Protein AF-A0A2V4W9M8-F1 (afdb_monomer_lite)

InterPro domains:
  IPR001818 Peptidase M10, metallopeptidase [PF00413] (98-131)
  IPR024079 Metallopeptidase, catalytic domain superfamily [G3DSA:3.40.390.10] (5-153)

pLDDT: mean 81.2, std 12.84, range [47.78, 95.31]

Structure (mmCIF, N/CA/C/O backbone):
data_AF-A0A2V4W9M8-F1
#
_entry.id   AF-A0A2V4W9M8-F1
#
loop_
_atom_site.group_PDB
_atom_site.id
_atom_site.type_symbol
_atom_site.label_atom_id
_atom_site.label_alt_id
_atom_site.label_comp_id
_atom_site.label_asym_id
_atom_site.label_entity_id
_atom_site.label_seq_id
_atom_site.pdbx_PDB_ins_code
_atom_site.Cartn_x
_atom_site.Cartn_y
_atom_site.Cartn_z
_atom_site.occupancy
_atom_site.B_iso_or_equiv
_atom_site.auth_seq_id
_atom_site.auth_comp_id
_atom_site.auth_asym_id
_atom_site.auth_atom_id
_atom_site.pdbx_PDB_model_num
ATOM 1 N N . MET A 1 1 ? 11.722 -11.397 -6.015 1.00 49.88 1 MET A N 1
ATOM 2 C CA . MET A 1 1 ? 10.927 -10.936 -4.853 1.00 49.88 1 MET A CA 1
ATOM 3 C C . MET A 1 1 ? 11.699 -10.944 -3.531 1.00 49.88 1 MET A C 1
ATOM 5 O O . MET A 1 1 ? 11.353 -10.140 -2.678 1.00 49.88 1 MET A O 1
ATOM 9 N N . SER A 1 2 ? 12.766 -11.740 -3.363 1.00 50.66 2 SER A N 1
ATOM 10 C CA . SER A 1 2 ? 13.539 -11.805 -2.105 1.00 50.66 2 SER A CA 1
ATOM 11 C C . SER A 1 2 ? 14.164 -10.477 -1.642 1.00 50.66 2 SER A C 1
ATOM 13 O O . SER A 1 2 ? 14.327 -10.275 -0.446 1.00 50.66 2 SER A O 1
ATOM 15 N N . SER A 1 3 ? 14.466 -9.535 -2.544 1.00 56.69 3 SER A N 1
ATOM 16 C CA . SER A 1 3 ? 15.155 -8.281 -2.192 1.00 56.69 3 SER A CA 1
ATOM 17 C C . SER A 1 3 ? 14.281 -7.187 -1.564 1.00 56.69 3 SER A C 1
ATOM 19 O O . SER A 1 3 ? 14.830 -6.252 -0.992 1.00 56.69 3 SER A O 1
ATOM 21 N N . ASN A 1 4 ? 12.947 -7.270 -1.647 1.00 66.00 4 ASN A N 1
ATOM 22 C CA . ASN A 1 4 ? 12.050 -6.252 -1.066 1.00 66.00 4 ASN A CA 1
ATOM 23 C C . ASN A 1 4 ? 11.361 -6.724 0.225 1.00 66.00 4 ASN A C 1
ATOM 25 O O . ASN A 1 4 ? 10.617 -5.964 0.838 1.00 66.00 4 ASN A O 1
ATOM 29 N N . LEU A 1 5 ? 11.600 -7.968 0.637 1.00 66.94 5 LEU A N 1
ATOM 30 C CA . LEU A 1 5 ? 10.854 -8.632 1.701 1.00 66.94 5 LEU A CA 1
ATOM 31 C C . LEU A 1 5 ? 11.085 -7.994 3.074 1.00 66.94 5 LEU A C 1
ATOM 33 O O . LEU A 1 5 ? 10.133 -7.613 3.748 1.00 66.94 5 LEU A O 1
ATOM 37 N N . SER A 1 6 ? 12.349 -7.766 3.431 1.00 70.31 6 SER A N 1
ATOM 38 C CA . SER A 1 6 ? 12.722 -7.058 4.663 1.00 70.31 6 SER A CA 1
ATOM 39 C C . SER A 1 6 ? 12.140 -5.642 4.715 1.00 70.31 6 SER A C 1
ATOM 41 O O . SER A 1 6 ? 11.730 -5.160 5.770 1.00 70.31 6 SER A O 1
ATOM 43 N N . SER A 1 7 ? 12.048 -4.981 3.558 1.00 78.88 7 SER A N 1
ATOM 44 C CA . SER A 1 7 ? 11.435 -3.659 3.451 1.00 78.88 7 SER A CA 1
ATOM 45 C C . SER A 1 7 ? 9.930 -3.727 3.706 1.00 78.88 7 SER A C 1
ATOM 47 O O . SER A 1 7 ? 9.430 -2.968 4.533 1.00 78.88 7 SER A O 1
ATOM 49 N N . PHE A 1 8 ? 9.219 -4.675 3.086 1.00 80.75 8 PHE A N 1
ATOM 50 C CA . PHE A 1 8 ? 7.792 -4.890 3.337 1.00 80.75 8 PHE A CA 1
ATOM 51 C C . PHE A 1 8 ? 7.505 -5.199 4.803 1.00 80.75 8 PHE A C 1
ATOM 53 O O . PHE A 1 8 ? 6.653 -4.540 5.389 1.00 80.75 8 PHE A O 1
ATOM 60 N N . GLN A 1 9 ? 8.264 -6.107 5.421 1.00 78.75 9 GLN A N 1
ATOM 61 C CA . GLN A 1 9 ? 8.151 -6.402 6.852 1.00 78.75 9 GLN A CA 1
ATOM 62 C C . GLN A 1 9 ? 8.295 -5.136 7.710 1.00 78.75 9 GLN A C 1
ATOM 64 O O . GLN A 1 9 ? 7.490 -4.907 8.609 1.00 78.75 9 GLN A O 1
ATOM 69 N N . SER A 1 10 ? 9.273 -4.276 7.400 1.00 83.94 10 SER A N 1
ATOM 70 C CA . SER A 1 10 ? 9.502 -3.033 8.150 1.00 83.94 10 SER A CA 1
ATOM 71 C C . SER A 1 10 ? 8.396 -1.983 7.980 1.00 83.94 10 SER A C 1
ATOM 73 O O . SER A 1 10 ? 8.248 -1.102 8.825 1.00 83.94 10 SER A O 1
ATOM 75 N N . TRP A 1 11 ? 7.624 -2.043 6.891 1.00 88.19 11 TRP A N 1
ATOM 76 C CA . TRP A 1 11 ? 6.566 -1.074 6.585 1.00 88.19 11 TRP A CA 1
ATOM 77 C C . TRP A 1 11 ? 5.162 -1.600 6.873 1.00 88.19 11 TRP A C 1
ATOM 79 O O . TRP A 1 11 ? 4.231 -0.800 6.936 1.00 88.19 11 TRP A O 1
ATOM 89 N N . TYR A 1 12 ? 4.998 -2.914 7.047 1.00 84.12 12 TYR A N 1
ATOM 90 C CA . TYR A 1 12 ? 3.704 -3.585 7.194 1.00 84.12 12 TYR A CA 1
ATOM 91 C C . TYR A 1 12 ? 2.882 -3.030 8.361 1.00 84.12 12 TYR A C 1
ATOM 93 O O . TYR A 1 12 ? 1.672 -2.869 8.271 1.00 84.12 12 TYR A O 1
ATOM 101 N N . THR A 1 13 ? 3.550 -2.635 9.439 1.00 84.88 13 THR A N 1
ATOM 102 C CA . THR A 1 13 ? 2.915 -2.042 10.619 1.00 84.88 13 THR A CA 1
ATOM 103 C C . THR A 1 13 ? 2.655 -0.539 10.481 1.00 84.88 13 THR A C 1
ATOM 105 O O . THR A 1 13 ? 2.237 0.096 11.442 1.00 84.88 13 THR A O 1
ATOM 108 N N . GLY A 1 14 ? 2.867 0.064 9.305 1.00 88.12 14 GLY A N 1
ATOM 109 C CA . GLY A 1 14 ? 2.743 1.512 9.088 1.00 88.12 14 GLY A CA 1
ATOM 110 C C . GLY A 1 14 ? 1.343 2.093 9.331 1.00 88.12 14 GLY A C 1
ATOM 111 O O . GLY A 1 14 ? 1.216 3.305 9.498 1.00 88.12 14 GLY A O 1
ATOM 112 N N . TRP A 1 15 ? 0.315 1.242 9.379 1.00 91.44 15 TRP A N 1
ATOM 113 C CA . TRP A 1 15 ? -1.061 1.597 9.742 1.00 91.44 15 TRP A CA 1
ATOM 114 C C . TRP A 1 15 ? -1.436 1.228 11.187 1.00 91.44 15 TRP A C 1
ATOM 116 O O . TRP A 1 15 ? -2.508 1.614 11.657 1.00 91.44 15 TRP A O 1
ATOM 126 N N . ASN A 1 16 ? -0.570 0.512 11.912 1.00 90.25 16 ASN A N 1
ATOM 127 C CA . ASN A 1 16 ? -0.835 0.131 13.297 1.00 90.25 16 ASN A CA 1
ATOM 128 C C . ASN A 1 16 ? -0.926 1.368 14.192 1.00 90.25 16 ASN A C 1
ATOM 130 O O . ASN A 1 16 ? -0.211 2.355 14.010 1.00 90.25 16 ASN A O 1
ATOM 134 N N . GLY A 1 17 ? -1.826 1.308 15.173 1.00 87.94 17 GLY A N 1
ATOM 135 C CA . GLY A 1 17 ? -2.063 2.404 16.113 1.00 87.94 17 GLY A CA 1
ATOM 136 C C . GLY A 1 17 ? -2.879 3.570 15.546 1.00 87.94 17 GLY A C 1
ATOM 137 O O . GLY A 1 17 ? -3.204 4.484 16.298 1.00 87.94 17 GLY A O 1
ATOM 138 N N . VAL A 1 18 ? -3.255 3.550 14.258 1.00 91.06 18 VAL A N 1
ATOM 139 C CA . VAL A 1 18 ? -4.192 4.538 13.694 1.00 91.06 18 VAL A CA 1
ATOM 140 C C . VAL A 1 18 ? -5.598 4.325 14.244 1.00 91.06 18 VAL A C 1
ATOM 142 O O . VAL A 1 18 ? -6.204 5.284 14.706 1.00 91.06 18 VAL A O 1
ATOM 145 N N . SER A 1 19 ? -6.072 3.078 14.212 1.00 89.00 19 SER A N 1
ATOM 146 C CA . SER A 1 19 ? -7.279 2.608 14.888 1.00 89.00 19 SER A CA 1
ATOM 147 C C . SER A 1 19 ? -6.876 1.471 15.815 1.00 89.00 19 SER A C 1
ATOM 149 O O . SER A 1 19 ? -6.152 0.565 15.405 1.00 89.00 19 SER A O 1
ATOM 151 N N . SER A 1 20 ? -7.371 1.463 17.052 1.00 87.88 20 SER A N 1
ATOM 152 C CA . SER A 1 20 ? -7.084 0.361 17.985 1.00 87.88 20 SER A CA 1
ATOM 153 C C . SER A 1 20 ? -7.762 -0.961 17.602 1.00 87.88 20 SER A C 1
ATOM 155 O O . SER A 1 20 ? -7.558 -1.965 18.275 1.00 87.88 20 SER A O 1
ATOM 157 N N . LYS A 1 21 ? -8.621 -0.953 16.577 1.00 83.69 21 LYS A N 1
ATOM 158 C CA . LYS A 1 21 ? -9.334 -2.130 16.068 1.00 83.69 21 LYS A CA 1
ATOM 159 C C . LYS A 1 21 ? -8.684 -2.715 14.817 1.00 83.69 21 LYS A C 1
ATOM 161 O O . LYS A 1 21 ? -9.130 -3.748 14.329 1.00 83.69 21 LYS A O 1
ATOM 166 N N . VAL A 1 22 ? -7.643 -2.061 14.304 1.00 82.06 22 VAL A N 1
ATOM 167 C CA . VAL A 1 22 ? -6.846 -2.533 13.175 1.00 82.06 22 VAL A CA 1
ATOM 168 C C . VAL A 1 22 ? -5.472 -2.924 13.703 1.00 82.06 22 VAL A C 1
ATOM 170 O O . VAL A 1 22 ? -4.679 -2.072 14.103 1.00 82.06 22 VAL A O 1
ATOM 173 N N . GLY A 1 23 ? -5.206 -4.228 13.717 1.00 81.25 23 GLY A N 1
ATOM 174 C CA . GLY A 1 23 ? -3.912 -4.796 14.068 1.00 81.25 23 GLY A CA 1
ATOM 175 C C . GLY A 1 23 ? -3.350 -5.566 12.886 1.00 81.25 23 GLY A C 1
ATOM 176 O O . GLY A 1 23 ? -3.884 -6.608 12.519 1.00 81.25 23 GLY A O 1
ATOM 177 N N . LEU A 1 24 ? -2.282 -5.050 12.286 1.00 82.38 24 LEU A N 1
ATOM 178 C CA . LEU A 1 24 ? -1.509 -5.769 11.286 1.00 82.38 24 LEU A CA 1
ATOM 179 C C . LEU A 1 24 ? -0.342 -6.470 11.982 1.00 82.38 24 LEU A C 1
ATOM 181 O O . LEU A 1 24 ? 0.572 -5.820 12.500 1.00 82.38 24 LEU A O 1
ATOM 185 N N . GLU A 1 25 ? -0.388 -7.798 12.010 1.00 75.00 25 GLU A N 1
ATOM 186 C CA . GLU A 1 25 ? 0.744 -8.634 12.418 1.00 75.00 25 GLU A CA 1
ATOM 187 C C . GLU A 1 25 ? 1.792 -8.707 11.307 1.00 75.00 25 GLU A C 1
ATOM 189 O O . GLU A 1 25 ? 1.564 -8.227 10.210 1.00 75.00 25 GLU A O 1
ATOM 194 N N . LYS A 1 26 ? 2.966 -9.293 11.549 1.00 70.69 26 LYS A N 1
ATOM 195 C CA . LYS A 1 26 ? 3.957 -9.466 10.474 1.00 70.69 26 LYS A CA 1
ATOM 196 C C . LYS A 1 26 ? 3.346 -10.222 9.273 1.00 70.69 26 LYS A C 1
ATOM 198 O O . LYS A 1 26 ? 2.546 -11.134 9.489 1.00 70.69 26 LYS A O 1
ATOM 203 N N . PRO A 1 27 ? 3.734 -9.896 8.027 1.00 69.50 27 PRO A N 1
ATOM 204 C CA . PRO A 1 27 ? 3.264 -10.643 6.869 1.00 69.50 27 PRO A CA 1
ATOM 205 C C . PRO A 1 27 ? 3.657 -12.119 7.004 1.00 69.50 27 PRO A C 1
ATOM 207 O O . PRO A 1 27 ? 4.785 -12.437 7.390 1.00 69.50 27 PRO A O 1
ATOM 210 N N . TYR A 1 28 ? 2.717 -13.016 6.707 1.00 67.62 28 TYR A N 1
ATOM 211 C CA . TYR A 1 28 ? 2.997 -14.445 6.609 1.00 67.62 28 TYR A CA 1
ATOM 212 C C . TYR A 1 28 ? 3.728 -14.731 5.296 1.00 67.62 28 TYR A C 1
ATOM 214 O O . TYR A 1 28 ? 3.304 -14.295 4.225 1.00 67.62 28 TYR A O 1
ATOM 222 N N . GLU A 1 29 ? 4.831 -15.468 5.387 1.00 68.81 29 GLU A N 1
ATOM 223 C CA . GLU A 1 29 ? 5.665 -15.821 4.245 1.00 68.81 29 GLU A CA 1
ATOM 224 C C . GLU A 1 29 ? 5.573 -17.318 3.994 1.00 68.81 29 GLU A C 1
ATOM 226 O O . GLU A 1 29 ? 5.885 -18.125 4.869 1.00 68.81 29 GLU A O 1
ATOM 231 N N . SER A 1 30 ? 5.183 -17.688 2.777 1.00 64.00 30 SER A N 1
ATOM 232 C CA . SER A 1 30 ? 5.211 -19.074 2.334 1.00 64.00 30 SER A CA 1
ATOM 233 C C . SER A 1 30 ? 5.775 -19.165 0.924 1.00 64.00 30 SER A C 1
ATOM 235 O O . SER A 1 30 ? 5.369 -18.436 0.020 1.00 64.00 30 SER A O 1
ATOM 237 N N . SER A 1 31 ? 6.713 -20.091 0.731 1.00 60.88 31 SER A N 1
ATOM 238 C CA . SER A 1 31 ? 7.189 -20.512 -0.590 1.00 60.88 31 SER A CA 1
ATOM 239 C C . SER A 1 31 ? 6.252 -21.523 -1.260 1.00 60.88 31 SER A C 1
ATOM 241 O O . SER A 1 31 ? 6.491 -21.915 -2.399 1.00 60.88 31 SER A O 1
ATOM 243 N N . PHE A 1 32 ? 5.203 -21.956 -0.557 1.00 59.47 32 PHE A N 1
ATOM 244 C CA . PHE A 1 32 ? 4.225 -22.937 -1.012 1.00 59.47 32 PHE A CA 1
ATOM 245 C C . PHE A 1 32 ? 2.810 -22.359 -0.960 1.00 59.47 32 PHE A C 1
ATOM 247 O O . PHE A 1 32 ? 2.524 -21.432 -0.201 1.00 59.47 32 PHE A O 1
ATOM 254 N N . LEU A 1 33 ? 1.907 -22.928 -1.757 1.00 57.88 33 LEU A N 1
ATOM 255 C CA . LEU A 1 33 ? 0.489 -22.594 -1.682 1.00 57.88 33 LEU A CA 1
ATOM 256 C C . LEU A 1 33 ? -0.056 -23.005 -0.310 1.00 57.88 33 LEU A C 1
ATOM 258 O O . LEU A 1 33 ? -0.181 -24.190 -0.008 1.00 57.88 33 LEU A O 1
ATOM 262 N N . ASP A 1 34 ? -0.367 -22.008 0.509 1.00 62.34 34 ASP A N 1
ATOM 263 C CA . ASP A 1 34 ? -1.033 -22.183 1.790 1.00 62.34 34 ASP A CA 1
ATOM 264 C C . ASP A 1 34 ? -2.524 -22.455 1.558 1.00 62.34 34 ASP A C 1
ATOM 266 O O . ASP A 1 34 ? -3.293 -21.556 1.205 1.00 62.34 34 ASP A O 1
ATOM 270 N N . GLN A 1 35 ? -2.898 -23.726 1.711 1.00 59.94 35 GLN A N 1
ATOM 271 C CA . GLN A 1 35 ? -4.262 -24.227 1.520 1.00 59.94 35 GLN A CA 1
ATOM 272 C C . GLN A 1 35 ? -5.133 -24.085 2.776 1.00 59.94 35 GLN A C 1
ATOM 274 O O . GLN A 1 35 ? -6.302 -24.472 2.755 1.00 59.94 35 GLN A O 1
ATOM 279 N N . THR A 1 36 ? -4.588 -23.555 3.874 1.00 62.66 36 THR A N 1
ATOM 280 C CA . THR A 1 36 ? -5.352 -23.368 5.106 1.00 62.66 36 THR A CA 1
ATOM 281 C C . THR A 1 36 ? -6.360 -22.235 4.902 1.00 62.66 36 THR A C 1
ATOM 283 O O . THR A 1 36 ? -5.983 -21.161 4.428 1.00 62.66 36 THR A O 1
ATOM 286 N N . PRO A 1 37 ? -7.645 -22.422 5.245 1.00 57.66 37 PRO A N 1
ATOM 287 C CA . PRO A 1 37 ? -8.594 -21.320 5.268 1.00 57.66 37 PRO A CA 1
ATOM 288 C C . PRO A 1 37 ? -8.195 -20.310 6.347 1.00 57.66 37 PRO A C 1
ATOM 290 O O . PRO A 1 37 ? -8.149 -20.647 7.529 1.00 57.66 37 PRO A O 1
ATOM 293 N N . HIS A 1 38 ? -7.948 -19.065 5.945 1.00 60.28 38 HIS A N 1
ATOM 294 C CA . HIS A 1 38 ? -7.697 -17.953 6.863 1.00 60.28 38 HIS A CA 1
ATOM 295 C C . HIS A 1 38 ? -8.881 -16.996 6.863 1.00 60.28 38 HIS A C 1
ATOM 297 O O . HIS A 1 38 ? -9.542 -16.802 5.843 1.00 60.28 38 HIS A O 1
ATOM 303 N N . ILE A 1 39 ? -9.151 -16.385 8.013 1.00 58.03 39 ILE A N 1
ATOM 304 C CA . ILE A 1 39 ? -10.136 -15.309 8.127 1.00 58.03 39 ILE A CA 1
ATOM 305 C C . ILE A 1 39 ? -9.367 -13.983 8.056 1.00 58.03 39 ILE A C 1
ATOM 307 O O . ILE A 1 39 ? -8.520 -13.734 8.907 1.00 58.03 39 ILE A O 1
ATOM 311 N N . ALA A 1 40 ? -9.673 -13.145 7.059 1.00 65.38 40 ALA A N 1
ATOM 312 C CA . ALA A 1 40 ? -9.131 -11.792 6.869 1.00 65.38 40 ALA A CA 1
ATOM 313 C C . ALA A 1 40 ? -7.603 -11.724 6.643 1.00 65.38 40 ALA A C 1
ATOM 315 O O . ALA A 1 40 ? -6.885 -10.985 7.317 1.00 65.38 40 ALA A O 1
ATOM 316 N N . ARG A 1 41 ? -7.093 -12.479 5.661 1.00 76.50 41 ARG A N 1
ATOM 317 C CA . ARG A 1 41 ? -5.663 -12.502 5.294 1.00 76.50 41 ARG A CA 1
ATOM 318 C C . ARG A 1 41 ? -5.331 -11.497 4.188 1.00 76.50 41 ARG A C 1
ATOM 320 O O . ARG A 1 41 ? -6.062 -11.399 3.210 1.00 76.50 41 ARG A O 1
ATOM 327 N N . ILE A 1 42 ? -4.191 -10.810 4.298 1.00 82.00 42 ILE A N 1
ATOM 328 C CA . ILE A 1 42 ? -3.621 -9.983 3.221 1.00 82.00 42 ILE A CA 1
ATOM 329 C C . ILE A 1 42 ? -2.481 -10.762 2.562 1.00 82.00 42 ILE A C 1
ATOM 331 O O . ILE A 1 42 ? -1.462 -11.038 3.191 1.00 82.00 42 ILE A O 1
ATOM 335 N N . ASN A 1 43 ? -2.648 -11.113 1.292 1.00 81.69 43 ASN A N 1
ATOM 336 C CA . ASN A 1 43 ? -1.646 -11.805 0.493 1.00 81.69 43 ASN A CA 1
ATOM 337 C C . ASN A 1 43 ? -0.843 -10.775 -0.294 1.00 81.69 43 ASN A C 1
ATOM 339 O O . ASN A 1 43 ? -1.417 -9.987 -1.036 1.00 81.69 43 ASN A O 1
ATOM 343 N N . ILE A 1 44 ? 0.481 -10.787 -0.161 1.00 84.88 44 ILE A N 1
ATOM 344 C CA . ILE A 1 44 ? 1.362 -9.910 -0.936 1.00 84.88 44 ILE A CA 1
ATOM 345 C C . ILE A 1 44 ? 2.150 -10.765 -1.913 1.00 84.88 44 ILE A C 1
ATOM 347 O O . ILE A 1 44 ? 2.897 -11.656 -1.509 1.00 84.88 44 ILE A O 1
ATOM 351 N N . MET A 1 45 ? 2.018 -10.474 -3.200 1.00 85.94 45 MET A N 1
ATOM 352 C CA . MET A 1 45 ? 2.712 -11.207 -4.246 1.00 85.94 45 MET A CA 1
ATOM 353 C C . MET A 1 45 ? 3.182 -10.289 -5.367 1.00 85.94 45 MET A C 1
ATOM 355 O O . MET A 1 45 ? 2.855 -9.109 -5.438 1.00 85.94 45 MET A O 1
ATOM 359 N N . GLY A 1 46 ? 4.012 -10.837 -6.240 1.00 87.19 46 GLY A N 1
ATOM 360 C CA . GLY A 1 46 ? 4.484 -10.170 -7.440 1.00 87.19 46 GLY A CA 1
ATOM 361 C C . GLY A 1 46 ? 3.849 -10.814 -8.659 1.00 87.19 46 GLY A C 1
ATOM 362 O O . GLY A 1 46 ? 3.815 -12.039 -8.764 1.00 87.19 46 GLY A O 1
ATOM 363 N N . LYS A 1 47 ? 3.388 -9.980 -9.583 1.00 88.94 47 LYS A N 1
ATOM 364 C CA . LYS A 1 47 ? 2.753 -10.384 -10.835 1.00 88.94 47 LYS A CA 1
ATOM 365 C C . LYS A 1 47 ? 3.213 -9.455 -11.943 1.00 88.94 47 LYS A C 1
ATOM 367 O O . LYS A 1 47 ? 3.410 -8.263 -11.724 1.00 88.94 47 LYS A O 1
ATOM 372 N N . ASN A 1 48 ? 3.393 -9.976 -13.150 1.00 91.00 48 ASN A N 1
ATOM 373 C CA . ASN A 1 48 ? 3.692 -9.123 -14.292 1.00 91.00 48 ASN A CA 1
ATOM 374 C C . ASN A 1 48 ? 2.402 -8.414 -14.731 1.00 91.00 48 ASN A C 1
ATOM 376 O O . ASN A 1 48 ? 1.589 -9.016 -15.426 1.00 91.00 48 ASN A O 1
ATOM 380 N N . LEU A 1 49 ? 2.227 -7.149 -14.335 1.00 91.12 49 LEU A N 1
ATOM 381 C CA . LEU A 1 49 ? 1.073 -6.321 -14.724 1.00 91.12 49 LEU A CA 1
ATOM 382 C C . LEU A 1 49 ? 1.286 -5.626 -16.084 1.00 91.12 49 LEU A C 1
ATOM 384 O O . LEU A 1 49 ? 0.490 -4.791 -16.501 1.00 91.12 49 LEU A O 1
ATOM 388 N N . GLY A 1 50 ? 2.371 -5.954 -16.791 1.00 91.06 50 GLY A N 1
ATOM 389 C CA . GLY A 1 50 ? 2.694 -5.390 -18.097 1.00 91.06 50 GLY A CA 1
ATOM 390 C C . GLY A 1 50 ? 3.398 -4.030 -18.041 1.00 91.06 50 GLY A C 1
ATOM 391 O O . GLY A 1 50 ? 3.555 -3.406 -16.990 1.00 91.06 50 GLY A O 1
ATOM 392 N N . ALA A 1 51 ? 3.847 -3.581 -19.216 1.00 85.31 51 ALA A N 1
ATOM 393 C CA . ALA A 1 51 ? 4.638 -2.359 -19.408 1.00 85.31 51 ALA A CA 1
ATOM 394 C C . ALA A 1 51 ? 3.791 -1.068 -19.422 1.00 85.31 51 ALA A C 1
ATOM 396 O O . ALA A 1 51 ? 4.320 0.034 -19.308 1.00 85.31 51 ALA A O 1
ATOM 397 N N . THR A 1 52 ? 2.470 -1.196 -19.548 1.00 85.69 52 THR A N 1
ATOM 398 C CA . THR A 1 52 ? 1.495 -0.095 -19.467 1.00 85.69 52 THR A CA 1
ATOM 399 C C . THR A 1 52 ? 0.611 -0.184 -18.223 1.00 85.69 52 THR A C 1
ATOM 401 O O . THR A 1 52 ? -0.195 0.713 -17.993 1.00 85.69 52 THR A O 1
ATOM 404 N N . GLY A 1 53 ? 0.773 -1.236 -17.416 1.00 84.81 53 GLY A N 1
ATOM 405 C CA . GLY A 1 53 ? -0.031 -1.472 -16.225 1.00 84.81 53 GLY A CA 1
ATOM 406 C C . GLY A 1 53 ? 0.347 -0.602 -15.028 1.00 84.81 53 GLY A C 1
ATOM 407 O O . GLY A 1 53 ? 1.230 0.269 -15.083 1.00 84.81 53 GLY A O 1
ATOM 408 N N . SER A 1 54 ? -0.343 -0.870 -13.922 1.00 91.19 54 SER A N 1
ATOM 409 C CA . SER A 1 54 ? -0.110 -0.245 -12.621 1.00 91.19 54 SER A CA 1
ATOM 410 C C . SER A 1 54 ? 1.249 -0.643 -12.034 1.00 91.19 54 SER A C 1
ATOM 412 O O . SER A 1 54 ? 1.862 -1.635 -12.436 1.00 91.19 54 SER A O 1
ATOM 414 N N . TRP A 1 55 ? 1.745 0.142 -11.076 1.00 92.31 55 TRP A N 1
ATOM 415 C CA . TRP A 1 55 ? 2.943 -0.221 -10.303 1.00 92.31 55 TRP A CA 1
ATOM 416 C C . TRP A 1 55 ? 2.650 -1.320 -9.278 1.00 92.31 55 TRP A C 1
ATOM 418 O O . TRP A 1 55 ? 3.507 -2.160 -8.998 1.00 92.31 55 TRP A O 1
ATOM 428 N N . ALA A 1 56 ? 1.431 -1.313 -8.750 1.00 92.62 56 ALA A N 1
ATOM 429 C CA . ALA A 1 56 ? 0.829 -2.372 -7.969 1.00 92.62 56 ALA A CA 1
ATOM 430 C C . ALA A 1 56 ? -0.700 -2.274 -8.093 1.00 92.62 56 ALA A C 1
ATOM 432 O O . ALA A 1 56 ? -1.211 -1.263 -8.583 1.00 92.62 56 ALA A O 1
ATOM 433 N N . GLU A 1 57 ? -1.407 -3.319 -7.688 1.00 90.88 57 GLU A N 1
ATOM 434 C CA . GLU A 1 57 ? -2.861 -3.317 -7.549 1.00 90.88 57 GLU A CA 1
ATOM 435 C C . GLU A 1 57 ? -3.279 -4.111 -6.313 1.00 90.88 57 GLU A C 1
ATOM 437 O O . GLU A 1 57 ? -2.612 -5.075 -5.932 1.00 90.88 57 GLU A O 1
ATOM 442 N N . ALA A 1 58 ? -4.378 -3.704 -5.684 1.00 88.94 58 ALA A N 1
ATOM 443 C CA . ALA A 1 58 ? -4.970 -4.407 -4.560 1.00 88.94 58 ALA A CA 1
ATOM 444 C C . ALA A 1 58 ? -6.446 -4.704 -4.823 1.00 88.94 58 ALA A C 1
ATOM 446 O O . ALA A 1 58 ? -7.167 -3.889 -5.399 1.00 88.94 58 ALA A O 1
ATOM 447 N N . CYS A 1 59 ? -6.914 -5.856 -4.355 1.00 83.88 59 CYS A N 1
ATOM 448 C CA . CYS A 1 59 ? -8.338 -6.149 -4.282 1.00 83.88 59 CYS A CA 1
ATOM 449 C C . CYS A 1 59 ? -8.664 -6.896 -2.987 1.00 83.88 59 CYS A C 1
ATOM 451 O O . CYS A 1 59 ? -8.056 -7.912 -2.652 1.00 83.88 59 CYS A O 1
ATOM 453 N N . ASN A 1 60 ? -9.668 -6.378 -2.284 1.00 78.06 60 ASN A N 1
ATOM 454 C CA . ASN A 1 60 ? -10.321 -7.019 -1.153 1.00 78.06 60 ASN A CA 1
ATOM 455 C C . ASN A 1 60 ? -11.409 -7.940 -1.673 1.00 78.06 60 ASN A C 1
ATOM 457 O O . ASN A 1 60 ? -12.320 -7.463 -2.336 1.00 78.06 60 ASN A O 1
ATOM 461 N N . TYR A 1 61 ? -11.374 -9.225 -1.372 1.00 70.94 61 TYR A N 1
ATOM 462 C CA . TYR A 1 61 ? -12.337 -10.179 -1.886 1.00 70.94 61 TYR A CA 1
ATOM 463 C C . TYR A 1 61 ? -13.381 -10.589 -0.846 1.00 70.94 61 TYR A C 1
ATOM 465 O O . TYR A 1 61 ? -13.068 -11.034 0.264 1.00 70.94 61 TYR A O 1
ATOM 473 N N . LYS A 1 62 ? -14.653 -10.548 -1.251 1.00 68.19 62 LYS A N 1
ATOM 474 C CA . LYS A 1 62 ? -15.718 -11.337 -0.623 1.00 68.19 62 LYS A CA 1
ATOM 475 C C . LYS A 1 62 ? -15.773 -12.714 -1.285 1.00 68.19 62 LYS A C 1
ATOM 477 O O . LYS A 1 62 ? -15.733 -12.817 -2.511 1.00 68.19 62 LYS A O 1
ATOM 482 N N . TYR A 1 63 ? -15.876 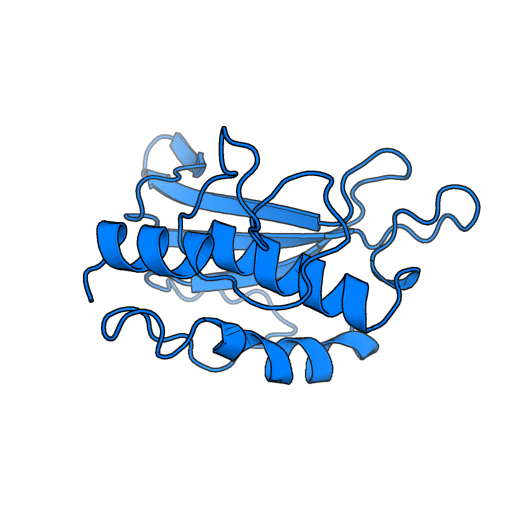-13.766 -0.478 1.00 53.69 63 TYR A N 1
ATOM 483 C CA . TYR A 1 63 ? -16.086 -15.130 -0.964 1.00 53.69 63 TYR A CA 1
ATOM 484 C C . TYR A 1 63 ? -17.573 -15.479 -0.904 1.00 53.69 63 TYR A C 1
ATOM 486 O O . TYR A 1 63 ? -18.188 -15.379 0.161 1.00 53.69 63 TYR A O 1
ATOM 494 N N . SER A 1 64 ? -18.129 -15.943 -2.021 1.00 55.19 64 SER A N 1
ATOM 495 C CA . SER A 1 64 ? -19.430 -16.615 -2.055 1.00 55.19 64 SER A CA 1
ATOM 496 C C . SER A 1 64 ? -19.275 -18.029 -2.614 1.00 55.19 64 SER A C 1
ATOM 498 O O . SER A 1 64 ? -18.481 -18.251 -3.524 1.00 55.19 64 SER A O 1
ATOM 500 N N . VAL A 1 65 ? -20.063 -18.978 -2.100 1.00 47.78 65 VAL A N 1
ATOM 501 C CA . VAL A 1 65 ? -20.029 -20.385 -2.549 1.00 47.78 65 VAL A CA 1
ATOM 502 C C . VAL A 1 65 ? -20.432 -20.523 -4.024 1.00 47.78 65 VAL A C 1
ATOM 504 O O . VAL A 1 65 ? -19.937 -21.405 -4.713 1.00 47.78 65 VAL A O 1
ATOM 507 N N . ILE A 1 66 ? -21.306 -19.640 -4.518 1.00 52.75 66 ILE A N 1
ATOM 508 C CA . ILE A 1 66 ? -21.879 -19.722 -5.871 1.00 52.75 66 ILE A CA 1
ATOM 509 C C . ILE A 1 66 ? -21.024 -18.969 -6.904 1.00 52.75 66 ILE A C 1
ATOM 511 O O . ILE A 1 66 ? -20.875 -19.439 -8.025 1.00 52.75 66 ILE A O 1
ATOM 515 N N . TRP A 1 67 ? -20.446 -17.818 -6.541 1.00 48.78 67 TRP A N 1
ATOM 516 C CA . TRP A 1 67 ? -19.776 -16.911 -7.490 1.00 48.78 67 TRP A CA 1
ATOM 517 C C . TRP A 1 67 ? -18.260 -16.804 -7.290 1.00 48.78 67 TRP A C 1
ATOM 519 O O . TRP A 1 67 ? -17.599 -16.053 -8.001 1.00 48.78 67 TRP A O 1
ATOM 529 N N . GLY A 1 68 ? -17.698 -17.526 -6.316 1.00 53.22 68 GLY A N 1
ATOM 530 C CA . GLY A 1 68 ? -16.282 -17.431 -5.974 1.00 53.22 68 GLY A CA 1
ATOM 531 C C . GLY A 1 68 ? -15.915 -16.076 -5.358 1.00 53.22 68 GLY A C 1
ATOM 532 O O . GLY A 1 68 ? -16.715 -15.466 -4.637 1.00 53.22 68 GLY A O 1
ATOM 533 N N . TYR A 1 69 ? -14.682 -15.633 -5.603 1.00 58.62 69 TYR A N 1
ATOM 534 C CA . TYR A 1 69 ? -14.119 -14.388 -5.080 1.00 58.62 69 TYR A CA 1
ATOM 535 C C . TYR A 1 69 ? -14.511 -13.179 -5.952 1.00 58.62 69 TYR A C 1
ATOM 537 O O . TYR A 1 69 ? -14.379 -13.221 -7.171 1.00 58.62 69 TYR A O 1
ATOM 545 N N . SER A 1 70 ? -14.955 -12.077 -5.336 1.00 65.88 70 SER A N 1
ATOM 546 C CA . SER A 1 70 ? -15.236 -10.801 -6.030 1.00 65.88 70 SER A CA 1
ATOM 547 C C . SER A 1 70 ? -14.767 -9.598 -5.211 1.00 65.88 70 SER A C 1
ATOM 549 O O . SER A 1 70 ? -14.796 -9.663 -3.983 1.00 65.88 70 SER A O 1
ATOM 551 N N . CYS A 1 71 ? -14.342 -8.511 -5.868 1.00 68.56 71 CYS A N 1
ATOM 552 C CA . CYS A 1 71 ? -13.825 -7.331 -5.170 1.00 68.56 71 CYS A CA 1
ATOM 553 C C . CYS A 1 71 ? -14.920 -6.608 -4.354 1.00 68.56 71 CYS A C 1
ATOM 555 O O . CYS A 1 71 ? -16.006 -6.331 -4.865 1.00 68.56 71 CYS A O 1
ATOM 557 N N . ASP A 1 72 ? -14.630 -6.278 -3.096 1.00 69.81 72 ASP A N 1
ATOM 558 C CA . ASP A 1 72 ? -15.501 -5.591 -2.145 1.00 69.81 72 ASP A CA 1
ATOM 559 C C . ASP A 1 72 ? -14.704 -4.659 -1.219 1.00 69.81 72 ASP A C 1
ATOM 561 O O . ASP A 1 72 ? -13.846 -5.072 -0.444 1.00 69.81 72 ASP A O 1
ATOM 565 N N . TRP A 1 73 ? -15.045 -3.376 -1.249 1.00 69.81 73 TRP A N 1
ATOM 566 C CA . TRP A 1 73 ? -14.363 -2.319 -0.506 1.00 69.81 73 TRP A CA 1
ATOM 567 C C . TRP A 1 73 ? -15.064 -1.948 0.805 1.00 69.81 73 TRP A C 1
ATOM 569 O O . TRP A 1 73 ? -14.645 -1.012 1.485 1.00 69.81 73 TRP A O 1
ATOM 579 N N . ASN A 1 74 ? -16.125 -2.658 1.192 1.00 65.75 74 ASN A N 1
ATOM 580 C CA . ASN A 1 74 ? -16.961 -2.297 2.340 1.00 65.75 74 ASN A CA 1
ATOM 581 C C . ASN A 1 74 ? -16.373 -2.707 3.703 1.00 65.75 74 ASN A C 1
ATOM 583 O O . ASN A 1 74 ? -16.935 -2.364 4.735 1.00 65.75 74 ASN A O 1
ATOM 587 N N . GLY A 1 75 ? -15.201 -3.355 3.734 1.00 56.59 75 GLY A N 1
ATOM 588 C CA . GLY A 1 75 ? -14.489 -3.683 4.980 1.00 56.59 75 GLY A CA 1
ATOM 589 C C . GLY A 1 75 ? -14.926 -4.988 5.657 1.00 56.59 75 GLY A C 1
ATOM 590 O O . GLY A 1 75 ? -14.483 -5.258 6.767 1.00 56.59 75 GLY A O 1
ATOM 591 N N . SER A 1 76 ? -15.749 -5.806 4.992 1.00 61.28 76 SER A N 1
ATOM 592 C CA . SER A 1 76 ? -16.176 -7.146 5.442 1.00 61.28 76 SER A CA 1
ATOM 593 C C . SER A 1 76 ? -15.611 -8.269 4.555 1.00 61.28 76 SER A C 1
ATOM 595 O O . SER A 1 76 ? -16.279 -9.268 4.289 1.00 61.28 76 SER A O 1
ATOM 597 N N . TRP A 1 77 ? -14.398 -8.080 4.034 1.00 64.75 77 TRP A N 1
ATOM 598 C CA . TRP A 1 77 ? -13.756 -8.998 3.093 1.00 64.75 77 TRP A CA 1
ATOM 599 C C . TRP A 1 77 ? -13.059 -10.166 3.819 1.00 64.75 77 TRP A C 1
ATOM 601 O O . TRP A 1 77 ? -12.667 -10.044 4.978 1.00 64.75 77 TRP A O 1
ATOM 611 N N . LYS A 1 78 ? -12.943 -11.325 3.152 1.00 65.69 78 LYS A N 1
ATOM 612 C CA . LYS A 1 78 ? -12.349 -12.552 3.729 1.00 65.69 78 LYS A CA 1
ATOM 613 C C . LYS A 1 78 ? -10.869 -12.733 3.388 1.00 65.69 78 LYS A C 1
ATOM 615 O O . LYS A 1 78 ? -10.124 -13.232 4.222 1.00 65.69 78 LYS A O 1
ATOM 620 N N . ASP A 1 79 ? -10.453 -12.305 2.201 1.00 74.50 79 ASP A N 1
ATOM 621 C CA . ASP A 1 79 ? -9.055 -12.273 1.758 1.00 74.50 79 ASP A CA 1
ATOM 622 C C . ASP A 1 79 ? -8.796 -10.952 1.021 1.00 74.50 79 ASP A C 1
ATOM 624 O O . ASP A 1 79 ? -9.688 -10.446 0.350 1.00 74.50 79 ASP A O 1
ATOM 628 N N . SER A 1 80 ? -7.589 -10.407 1.110 1.00 82.62 80 SER A N 1
ATOM 629 C CA . SER A 1 80 ? -7.090 -9.321 0.265 1.00 82.62 80 SER A CA 1
ATOM 630 C C . SER A 1 80 ? -5.855 -9.814 -0.481 1.00 82.62 80 SER A C 1
ATOM 632 O O . SER A 1 80 ? -5.094 -10.632 0.044 1.00 82.62 80 SER A O 1
ATOM 634 N N . ILE A 1 81 ? -5.651 -9.343 -1.708 1.00 85.12 81 ILE A N 1
ATOM 635 C CA . ILE A 1 81 ? -4.437 -9.600 -2.484 1.00 85.12 81 ILE A CA 1
ATOM 636 C C . ILE A 1 81 ? -3.858 -8.260 -2.925 1.00 85.12 81 ILE A C 1
ATOM 638 O O . ILE A 1 81 ? -4.570 -7.450 -3.511 1.00 85.12 81 ILE A O 1
ATOM 642 N N . ILE A 1 82 ? -2.569 -8.063 -2.659 1.00 89.00 82 ILE A N 1
ATOM 643 C CA . ILE A 1 82 ? -1.729 -6.985 -3.172 1.00 89.00 82 ILE A CA 1
ATOM 644 C C . ILE A 1 82 ? -0.745 -7.594 -4.174 1.00 89.00 82 ILE A C 1
ATOM 646 O O . ILE A 1 82 ? 0.067 -8.455 -3.823 1.00 89.00 82 ILE A O 1
ATOM 650 N N . GLU A 1 83 ? -0.781 -7.116 -5.411 1.00 90.38 83 GLU A N 1
ATOM 651 C CA . GLU A 1 83 ? 0.065 -7.569 -6.508 1.00 90.38 83 GLU A CA 1
ATOM 652 C C . GLU A 1 83 ? 1.019 -6.447 -6.932 1.00 90.38 83 GLU A C 1
ATOM 654 O O . GLU A 1 83 ? 0.605 -5.422 -7.464 1.00 90.38 83 GLU A O 1
ATOM 659 N N . PHE A 1 84 ? 2.324 -6.630 -6.724 1.00 91.88 84 PHE A N 1
ATOM 660 C CA . PHE A 1 84 ? 3.351 -5.698 -7.195 1.00 91.88 84 PHE A CA 1
ATOM 661 C C . PHE A 1 84 ? 3.798 -6.039 -8.610 1.00 91.88 84 PHE A C 1
ATOM 663 O O . PHE A 1 84 ? 4.127 -7.193 -8.899 1.00 91.88 84 PHE A O 1
ATOM 670 N N . ASN A 1 85 ? 3.907 -5.027 -9.474 1.00 93.50 85 ASN A N 1
ATOM 671 C CA . ASN A 1 85 ? 4.314 -5.239 -10.855 1.00 93.50 85 ASN A CA 1
ATOM 672 C C . ASN A 1 85 ? 5.768 -5.728 -10.937 1.00 93.50 85 ASN A C 1
ATOM 674 O O . ASN A 1 85 ? 6.706 -5.002 -10.604 1.00 93.50 85 ASN A O 1
ATOM 678 N N . THR A 1 86 ? 5.975 -6.955 -11.410 1.00 92.69 86 THR A N 1
ATOM 679 C CA . THR A 1 86 ? 7.309 -7.553 -11.591 1.00 92.69 86 THR A CA 1
ATOM 680 C C . THR A 1 86 ? 7.898 -7.314 -12.978 1.00 92.69 86 THR A C 1
ATOM 682 O O . THR A 1 86 ? 8.928 -7.901 -13.302 1.00 92.69 86 THR A O 1
ATOM 685 N N . ASN A 1 87 ? 7.254 -6.503 -13.820 1.00 92.88 87 ASN A N 1
ATOM 686 C CA . ASN A 1 87 ? 7.723 -6.212 -15.169 1.00 92.88 87 ASN A CA 1
ATOM 687 C C . ASN A 1 87 ? 9.140 -5.607 -15.161 1.00 92.88 87 ASN A C 1
ATOM 689 O O . ASN A 1 87 ? 9.423 -4.680 -14.412 1.00 92.88 87 ASN A O 1
ATOM 693 N N . THR A 1 88 ? 10.038 -6.110 -16.005 1.00 92.94 88 THR A N 1
ATOM 694 C CA . THR A 1 88 ? 11.447 -5.678 -16.047 1.00 92.94 88 THR A CA 1
ATOM 695 C C . THR A 1 88 ? 11.784 -4.819 -17.268 1.00 92.94 88 THR A C 1
ATOM 697 O O . THR A 1 88 ? 12.958 -4.670 -17.602 1.00 92.94 88 THR A O 1
ATOM 700 N N . ASP A 1 89 ? 10.788 -4.258 -17.956 1.00 92.50 89 ASP A N 1
ATOM 701 C CA . ASP A 1 89 ? 11.009 -3.368 -19.094 1.00 92.50 89 ASP A CA 1
ATOM 702 C C . ASP A 1 89 ? 11.629 -2.042 -18.633 1.00 92.50 89 ASP A C 1
ATOM 704 O O . ASP A 1 89 ? 10.999 -1.200 -17.984 1.00 92.50 89 ASP A O 1
ATOM 708 N N . SER A 1 90 ? 12.894 -1.851 -18.994 1.00 90.06 90 SER A N 1
ATOM 709 C CA . SER A 1 90 ? 13.687 -0.678 -18.640 1.00 90.06 90 SER A CA 1
ATOM 710 C C . SER A 1 90 ? 13.292 0.589 -19.403 1.00 90.06 90 SER A C 1
ATOM 712 O O . SER A 1 90 ? 13.700 1.678 -18.988 1.00 90.06 90 SER A O 1
ATOM 714 N N . LYS A 1 91 ? 12.499 0.482 -20.480 1.00 91.12 91 LYS A N 1
ATOM 715 C CA . LYS A 1 91 ? 11.982 1.640 -21.225 1.00 91.12 91 LYS A CA 1
ATOM 716 C C . LYS A 1 91 ? 10.828 2.293 -20.480 1.00 91.12 91 LYS A C 1
ATOM 718 O O . LYS A 1 91 ? 10.822 3.505 -20.293 1.00 91.12 91 LYS A O 1
ATOM 723 N N . THR A 1 92 ? 9.869 1.486 -20.034 1.00 89.12 92 THR A N 1
ATOM 724 C CA . THR A 1 92 ? 8.668 1.971 -19.339 1.00 89.12 92 THR A CA 1
ATOM 725 C C . THR A 1 92 ? 8.878 2.130 -17.837 1.00 89.12 92 THR A C 1
ATOM 727 O O . THR A 1 92 ? 8.210 2.954 -17.212 1.00 89.12 92 THR A O 1
ATOM 730 N N . LYS A 1 93 ? 9.816 1.369 -17.248 1.00 90.00 93 LYS A N 1
ATOM 731 C CA . LYS A 1 93 ? 10.171 1.401 -15.817 1.00 90.00 93 LYS A CA 1
ATOM 732 C C . LYS A 1 93 ? 8.954 1.268 -14.890 1.00 90.00 93 LYS A C 1
ATOM 734 O O . LYS A 1 93 ? 8.933 1.839 -13.800 1.00 90.00 93 LYS A O 1
ATOM 739 N N . LYS A 1 94 ? 7.929 0.527 -15.328 1.00 90.06 94 LYS A N 1
ATOM 740 C CA . LYS A 1 94 ? 6.696 0.282 -14.560 1.00 90.06 94 LYS A CA 1
ATOM 741 C C . LYS A 1 94 ? 6.855 -0.761 -13.463 1.00 90.06 94 LYS A C 1
ATOM 743 O O . LYS A 1 94 ? 6.076 -0.764 -12.517 1.00 90.06 94 LYS A O 1
ATOM 748 N N . GLY A 1 95 ? 7.847 -1.638 -13.588 1.00 91.69 95 GLY A N 1
ATOM 749 C CA . GLY A 1 95 ? 8.165 -2.610 -12.557 1.00 91.69 95 GLY A CA 1
ATOM 750 C C . GLY A 1 95 ? 8.496 -1.962 -11.227 1.00 91.69 95 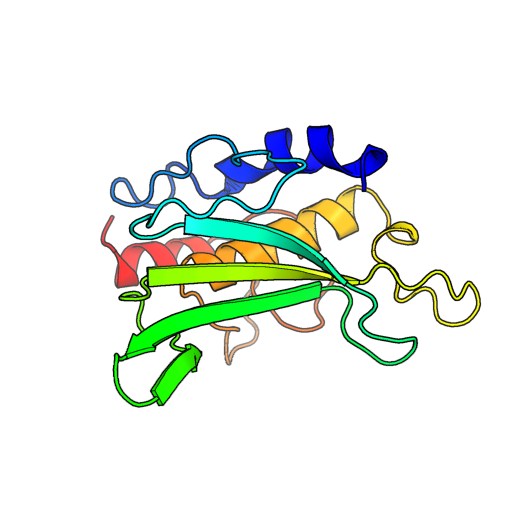GLY A C 1
ATOM 751 O O . GLY A 1 95 ? 9.314 -1.043 -11.157 1.00 91.69 95 GLY A O 1
ATOM 752 N N . TYR A 1 96 ? 7.960 -2.539 -10.158 1.00 91.06 96 TYR A N 1
ATOM 753 C CA . TYR A 1 96 ? 8.194 -2.109 -8.789 1.00 91.06 96 TYR A CA 1
ATOM 754 C C . TYR A 1 96 ? 9.689 -1.988 -8.459 1.00 91.06 96 TYR A C 1
ATOM 756 O O . TYR A 1 96 ? 10.106 -1.093 -7.725 1.00 91.06 96 TYR A O 1
ATOM 764 N N . SER A 1 97 ? 10.531 -2.852 -9.041 1.00 90.50 97 SER A N 1
ATOM 765 C CA . SER A 1 97 ? 11.984 -2.844 -8.846 1.00 90.50 97 SER A CA 1
ATOM 766 C C . SER A 1 97 ? 12.668 -1.548 -9.283 1.00 90.50 97 SER A C 1
ATOM 768 O O . SER A 1 97 ? 13.684 -1.208 -8.677 1.00 90.50 97 SER A O 1
ATOM 770 N N . PHE A 1 98 ? 12.122 -0.827 -10.269 1.00 91.88 98 PHE A N 1
ATOM 771 C CA . PHE A 1 98 ? 12.709 0.402 -10.817 1.00 91.88 98 PHE A CA 1
ATOM 772 C C . PHE A 1 98 ? 12.502 1.640 -9.937 1.00 91.88 98 PHE A C 1
ATOM 774 O O . PHE A 1 98 ? 13.116 2.677 -10.185 1.00 91.88 98 PHE A O 1
ATOM 781 N N . HIS A 1 99 ? 11.638 1.561 -8.925 1.00 91.12 99 HIS A N 1
ATOM 782 C CA . HIS A 1 99 ? 11.298 2.703 -8.083 1.00 91.12 99 HIS A CA 1
ATOM 783 C C . HIS A 1 99 ? 12.285 2.904 -6.925 1.00 91.12 99 HIS A C 1
ATOM 785 O O . HIS A 1 99 ? 12.894 1.956 -6.418 1.00 91.12 99 HIS A O 1
ATOM 791 N N . SER A 1 100 ? 12.418 4.157 -6.480 1.00 91.44 100 SER A N 1
ATOM 792 C CA . SER A 1 100 ? 13.213 4.515 -5.301 1.00 91.44 100 SER A CA 1
ATOM 793 C C . SER A 1 100 ? 12.644 3.874 -4.031 1.00 91.44 100 SER A C 1
ATOM 795 O O . SER A 1 100 ? 11.462 3.537 -3.976 1.00 91.44 100 SER A O 1
ATOM 797 N N . ALA A 1 101 ? 13.462 3.733 -2.984 1.00 89.50 101 ALA A N 1
ATOM 798 C CA . ALA A 1 101 ? 13.022 3.144 -1.714 1.00 89.50 101 ALA A CA 1
ATOM 799 C C . ALA A 1 101 ? 11.806 3.874 -1.108 1.00 89.50 101 ALA A C 1
ATOM 801 O O . ALA A 1 101 ? 10.864 3.229 -0.651 1.00 89.50 101 ALA A O 1
ATOM 802 N N . ASN A 1 102 ? 11.781 5.210 -1.180 1.00 90.75 102 ASN A N 1
ATOM 803 C CA . ASN A 1 102 ? 10.648 6.008 -0.708 1.00 90.75 102 ASN A CA 1
ATOM 804 C C . ASN A 1 102 ? 9.385 5.738 -1.532 1.00 90.75 102 ASN A C 1
ATOM 806 O O . ASN A 1 102 ? 8.323 5.496 -0.964 1.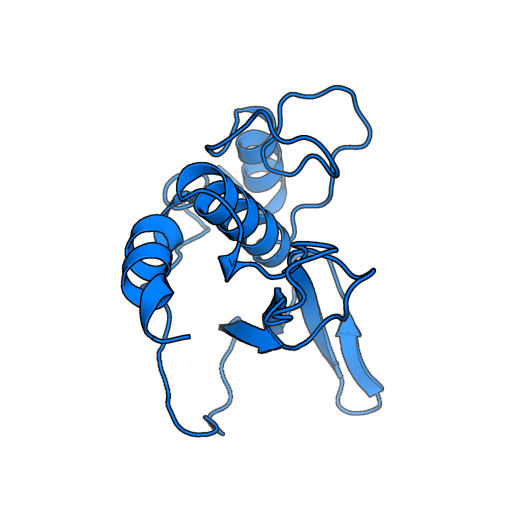00 90.75 102 ASN A O 1
ATOM 810 N N . LEU A 1 103 ? 9.492 5.719 -2.865 1.00 92.06 103 LEU A N 1
ATOM 811 C CA . LEU A 1 103 ? 8.341 5.451 -3.725 1.00 92.06 103 LEU A CA 1
ATOM 812 C C . LEU A 1 103 ? 7.820 4.019 -3.540 1.00 92.06 103 LEU A C 1
ATOM 814 O O . LEU A 1 103 ? 6.615 3.819 -3.449 1.00 92.06 103 LEU A O 1
ATOM 818 N N . LYS A 1 104 ? 8.718 3.042 -3.389 1.00 92.00 104 LYS A N 1
ATOM 819 C CA . LYS A 1 104 ? 8.388 1.658 -3.027 1.00 92.00 104 LYS A CA 1
ATOM 820 C C . LYS A 1 104 ? 7.568 1.590 -1.736 1.00 92.00 104 LYS A C 1
ATOM 822 O O . LYS A 1 104 ? 6.471 1.038 -1.738 1.00 92.00 104 LYS A O 1
ATOM 827 N N . LYS A 1 105 ? 8.045 2.241 -0.670 1.00 92.00 105 LYS A N 1
ATOM 828 C CA . LYS A 1 105 ? 7.320 2.353 0.605 1.00 92.00 105 LYS A CA 1
ATOM 829 C C . LYS A 1 105 ? 5.933 2.960 0.431 1.00 92.00 105 LYS A C 1
ATOM 831 O O . LYS A 1 105 ? 4.965 2.443 0.978 1.00 92.00 105 LYS A O 1
ATOM 836 N N . LYS A 1 106 ? 5.835 4.040 -0.343 1.00 93.25 106 LYS A N 1
ATOM 837 C CA . LYS A 1 106 ? 4.576 4.736 -0.616 1.00 93.25 106 LYS A CA 1
ATOM 838 C C . LYS A 1 106 ? 3.572 3.852 -1.350 1.00 93.25 106 LYS A C 1
ATOM 840 O O . LYS A 1 106 ? 2.437 3.756 -0.902 1.00 93.25 106 LYS A O 1
ATOM 845 N N . ILE A 1 107 ? 3.995 3.183 -2.425 1.00 93.62 107 ILE A N 1
ATOM 846 C CA . ILE A 1 107 ? 3.149 2.230 -3.162 1.00 93.62 107 ILE A CA 1
ATOM 847 C C . ILE A 1 107 ? 2.680 1.131 -2.206 1.00 93.62 107 ILE A C 1
ATOM 849 O O . ILE A 1 107 ? 1.493 0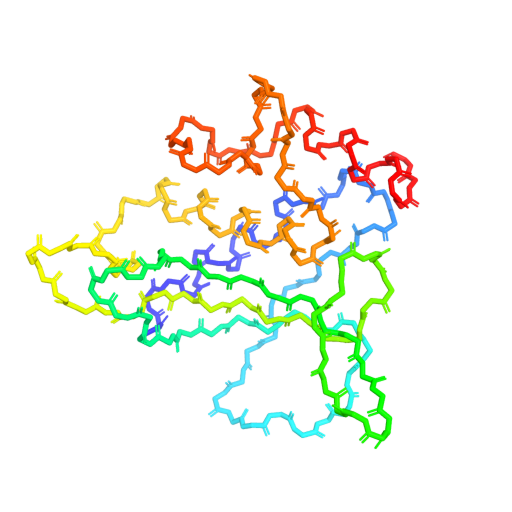.858 -2.123 1.00 93.62 107 ILE A O 1
ATOM 853 N N . PHE A 1 108 ? 3.590 0.560 -1.417 1.00 93.00 108 PHE A N 1
ATOM 854 C CA . PHE A 1 108 ? 3.235 -0.489 -0.469 1.00 93.00 108 PHE A CA 1
ATOM 855 C C . PHE A 1 108 ? 2.188 -0.048 0.562 1.00 93.00 108 PHE A C 1
ATOM 857 O O . PHE A 1 108 ? 1.189 -0.734 0.755 1.00 93.00 108 PHE A O 1
ATOM 864 N N . LEU A 1 109 ? 2.381 1.107 1.203 1.00 93.81 109 LEU A N 1
ATOM 865 C CA . LEU A 1 109 ? 1.425 1.621 2.184 1.00 93.81 109 LEU A CA 1
ATOM 866 C C . LEU A 1 109 ? 0.077 2.000 1.552 1.00 93.81 109 LEU A C 1
ATOM 868 O O . LEU A 1 109 ? -0.943 1.856 2.224 1.00 93.81 109 LEU A O 1
ATOM 872 N N . HIS A 1 110 ? 0.070 2.445 0.290 1.00 95.31 110 HIS A N 1
ATOM 873 C CA . HIS A 1 110 ? -1.141 2.719 -0.489 1.00 95.31 110 HIS A CA 1
ATOM 874 C C . HIS A 1 110 ? -1.954 1.437 -0.719 1.00 95.31 110 HIS A C 1
ATOM 876 O O . HIS A 1 110 ? -3.117 1.365 -0.328 1.00 95.31 110 HIS A O 1
ATOM 882 N N . GLU A 1 111 ? -1.331 0.382 -1.251 1.00 92.94 111 GLU A N 1
ATOM 883 C CA . GLU A 1 111 ? -2.019 -0.899 -1.471 1.00 92.94 111 GLU A CA 1
ATOM 884 C C . GLU A 1 111 ? -2.454 -1.570 -0.157 1.00 92.94 111 GLU A C 1
ATOM 886 O O . GLU A 1 111 ? -3.493 -2.233 -0.073 1.00 92.94 111 GLU A O 1
ATOM 891 N N . LEU A 1 112 ? -1.685 -1.365 0.913 1.00 91.88 112 LEU A N 1
ATOM 892 C CA . LEU A 1 112 ? -2.063 -1.826 2.241 1.00 91.88 112 LEU A CA 1
ATOM 893 C C . LEU A 1 112 ? -3.276 -1.058 2.787 1.00 91.88 112 LEU A C 1
ATOM 895 O O . LEU A 1 112 ? -4.156 -1.667 3.386 1.00 91.88 112 LEU A O 1
ATOM 899 N N . GLY A 1 113 ? -3.384 0.248 2.531 1.00 91.75 113 GLY A N 1
ATOM 900 C CA . GLY A 1 113 ? -4.578 1.026 2.874 1.00 91.75 113 GLY A CA 1
ATOM 901 C C . GLY A 1 113 ? -5.816 0.565 2.101 1.00 91.75 113 GLY A C 1
ATOM 902 O O . GLY A 1 113 ? -6.897 0.451 2.679 1.00 91.75 113 GLY A O 1
ATOM 903 N N . HIS A 1 114 ? -5.649 0.192 0.829 1.00 90.31 114 HIS A N 1
ATOM 904 C CA . HIS A 1 114 ? -6.682 -0.502 0.062 1.00 90.31 114 HIS A CA 1
ATOM 905 C C . HIS A 1 114 ? -7.087 -1.818 0.712 1.00 90.31 114 HIS A C 1
ATOM 907 O O . HIS A 1 114 ? -8.282 -2.059 0.859 1.00 90.31 114 HIS A O 1
ATOM 913 N N . SER A 1 115 ? -6.125 -2.613 1.186 1.00 87.38 115 SER A N 1
ATOM 914 C CA . SER A 1 115 ? -6.424 -3.830 1.948 1.00 87.38 115 SER A CA 1
ATOM 915 C C . SER A 1 115 ? -7.222 -3.526 3.218 1.00 87.38 115 SER A C 1
ATOM 917 O O . SER A 1 115 ? -8.183 -4.205 3.534 1.00 87.38 115 SER A O 1
ATOM 919 N N . LEU A 1 116 ? -6.954 -2.412 3.894 1.00 86.38 116 LEU A N 1
ATOM 920 C CA . LEU A 1 116 ? -7.772 -1.928 5.015 1.00 86.38 116 LEU A CA 1
ATOM 921 C C . LEU A 1 116 ? -9.117 -1.304 4.583 1.00 86.38 116 LEU A C 1
ATOM 923 O O . LEU A 1 116 ? -9.804 -0.658 5.367 1.00 86.38 116 LEU A O 1
ATOM 927 N N . GLY A 1 117 ? -9.523 -1.467 3.325 1.00 84.94 117 GLY A N 1
ATOM 928 C CA . GLY A 1 117 ? -10.797 -0.992 2.798 1.00 84.94 117 GLY A CA 1
ATOM 929 C C . GLY A 1 117 ? -10.863 0.515 2.543 1.00 84.94 117 GLY A C 1
ATOM 930 O O . GLY A 1 117 ? -11.964 1.041 2.370 1.00 84.94 117 GLY A O 1
ATOM 931 N N . LEU A 1 118 ? -9.742 1.234 2.527 1.00 87.94 118 LEU A N 1
ATOM 932 C CA . LEU A 1 118 ? -9.741 2.649 2.165 1.00 87.94 118 LEU A CA 1
ATOM 933 C C . LEU A 1 118 ? -9.843 2.811 0.646 1.00 87.94 118 LEU A C 1
ATOM 935 O O . LEU A 1 118 ? -9.224 2.071 -0.120 1.00 87.94 118 LEU A O 1
ATOM 939 N N . LYS A 1 119 ? -10.637 3.789 0.212 1.00 89.62 119 LYS A N 1
ATOM 940 C CA . LYS A 1 119 ? -10.747 4.193 -1.195 1.00 89.62 119 LYS A CA 1
ATOM 941 C C . LYS A 1 119 ? -9.813 5.367 -1.475 1.00 89.62 119 LYS A C 1
ATOM 943 O O . LYS A 1 119 ? -9.307 6.002 -0.548 1.00 89.62 119 LYS A O 1
ATOM 948 N N . HIS A 1 120 ? -9.599 5.656 -2.756 1.00 90.69 120 HIS A N 1
ATOM 949 C CA . HIS A 1 120 ? -8.983 6.921 -3.145 1.00 90.69 120 HIS A CA 1
ATOM 950 C C . HIS A 1 120 ? -9.861 8.093 -2.668 1.00 90.69 120 HIS A C 1
ATOM 952 O O . HIS A 1 120 ? -11.086 7.972 -2.701 1.00 90.69 120 HIS A O 1
ATOM 958 N N . PRO A 1 121 ? -9.270 9.210 -2.210 1.00 89.31 121 PRO A N 1
ATOM 959 C CA . PRO A 1 121 ? -10.018 10.434 -1.951 1.00 89.31 121 PRO A CA 1
ATOM 960 C C . PRO A 1 121 ? -10.568 11.028 -3.252 1.00 89.31 121 PRO A C 1
ATOM 962 O O . PRO A 1 121 ? -9.830 11.151 -4.228 1.00 89.31 121 PRO A O 1
ATOM 965 N N . ASP A 1 122 ? -11.810 11.513 -3.217 1.00 78.38 122 ASP A N 1
ATOM 966 C CA . ASP A 1 122 ? -12.431 12.272 -4.319 1.00 78.38 122 ASP A CA 1
ATOM 967 C C . ASP A 1 122 ? -12.028 13.768 -4.325 1.00 78.38 122 ASP A C 1
ATOM 969 O O . ASP A 1 122 ? -12.538 14.569 -5.107 1.00 78.38 122 ASP A O 1
ATOM 973 N N . THR A 1 123 ? -11.128 14.181 -3.426 1.00 72.81 123 THR A N 1
ATOM 974 C CA . THR A 1 123 ? -10.783 15.585 -3.142 1.00 72.81 123 THR A CA 1
ATOM 975 C C . THR A 1 123 ? -9.296 15.892 -3.382 1.00 72.81 123 THR A C 1
ATOM 977 O O . THR A 1 123 ? -8.474 15.014 -3.636 1.00 72.81 123 THR A O 1
ATOM 980 N N . THR A 1 124 ? -8.900 17.161 -3.223 1.00 77.38 124 THR A N 1
ATOM 981 C CA . THR A 1 124 ? -7.493 17.615 -3.227 1.00 77.38 124 THR A CA 1
ATOM 982 C C . THR A 1 124 ? -6.714 17.248 -1.955 1.00 77.38 124 THR A C 1
ATOM 984 O O . THR A 1 124 ? -5.594 17.726 -1.769 1.00 77.38 124 THR A O 1
ATOM 987 N N . SER A 1 125 ? -7.279 16.407 -1.080 1.00 81.25 125 SER A N 1
ATOM 988 C CA . SER A 1 125 ? -6.685 16.052 0.210 1.00 81.25 125 SER A CA 1
ATOM 989 C C . SER A 1 125 ? -5.272 15.484 0.072 1.00 81.25 125 SER A C 1
ATOM 991 O O . SER A 1 125 ? -4.996 14.626 -0.766 1.00 81.25 125 SER A O 1
ATOM 993 N N . SER A 1 126 ? -4.389 15.917 0.969 1.00 89.50 126 SER A N 1
ATOM 994 C CA . SER A 1 126 ? -3.085 15.293 1.190 1.00 89.50 126 SER A CA 1
ATOM 995 C C . SER A 1 126 ? -3.283 13.902 1.797 1.00 89.50 126 SER A C 1
ATOM 997 O O . SER A 1 126 ? -3.659 13.786 2.966 1.00 89.50 126 SER A O 1
ATOM 999 N N . ALA A 1 127 ? -3.056 12.854 1.009 1.00 92.69 127 ALA A N 1
ATOM 1000 C CA . ALA A 1 127 ? -3.321 11.470 1.390 1.00 92.69 127 ALA A CA 1
ATOM 1001 C C . ALA A 1 127 ? -2.321 10.524 0.719 1.00 92.69 127 ALA A C 1
ATOM 1003 O O . ALA A 1 127 ? -2.021 10.676 -0.467 1.00 92.69 127 ALA A O 1
ATOM 1004 N N . ILE A 1 128 ? -1.842 9.513 1.449 1.00 94.44 128 ILE A N 1
ATOM 1005 C CA . ILE A 1 128 ? -1.081 8.419 0.833 1.00 94.44 128 ILE A CA 1
ATOM 1006 C C . ILE A 1 128 ? -1.975 7.602 -0.102 1.00 94.44 128 ILE A C 1
ATOM 1008 O O . ILE A 1 128 ? -1.488 7.085 -1.105 1.00 94.44 128 ILE A O 1
ATOM 1012 N N . MET A 1 129 ? -3.285 7.561 0.175 1.00 93.69 129 MET A N 1
ATOM 1013 C CA . MET A 1 129 ? -4.305 6.922 -0.660 1.00 93.69 129 MET A CA 1
ATOM 1014 C C . MET A 1 129 ? -4.648 7.706 -1.933 1.00 93.69 129 MET A C 1
ATOM 1016 O O . MET A 1 129 ? -5.515 7.286 -2.689 1.00 93.69 129 MET A O 1
ATOM 1020 N N . LYS A 1 130 ? -4.000 8.838 -2.224 1.00 91.94 130 LYS A N 1
ATOM 1021 C CA . LYS A 1 130 ? -4.297 9.613 -3.433 1.00 91.94 130 LYS A CA 1
ATOM 1022 C C . LYS A 1 130 ? -3.714 8.958 -4.688 1.00 91.94 130 LYS A C 1
ATOM 1024 O O . LYS A 1 130 ? -2.507 8.721 -4.779 1.00 91.94 130 LYS A O 1
ATOM 1029 N N . GLN A 1 131 ? -4.570 8.690 -5.674 1.00 88.38 131 GLN A N 1
ATOM 1030 C CA . GLN A 1 131 ? -4.151 8.102 -6.945 1.00 88.38 131 GLN A CA 1
ATOM 1031 C C . GLN A 1 131 ? -3.271 9.080 -7.737 1.00 88.38 131 GLN A C 1
ATOM 1033 O O . GLN A 1 131 ? -3.547 10.275 -7.805 1.00 88.38 131 GLN A O 1
ATOM 1038 N N . GLY A 1 132 ? -2.193 8.573 -8.338 1.00 83.81 132 GLY A N 1
ATOM 1039 C CA . GLY A 1 132 ? -1.309 9.351 -9.216 1.00 83.81 132 GLY A CA 1
ATOM 1040 C C . GLY A 1 132 ? -0.392 10.367 -8.517 1.00 83.81 132 GLY A C 1
ATOM 1041 O O . GLY A 1 132 ? 0.545 10.855 -9.144 1.00 83.81 132 GLY A O 1
ATOM 1042 N N . ASP A 1 133 ? -0.597 10.656 -7.230 1.00 81.88 133 ASP A N 1
ATOM 1043 C CA . ASP A 1 133 ? 0.234 11.586 -6.460 1.00 81.88 133 ASP A CA 1
ATOM 1044 C C . ASP A 1 133 ? 1.483 10.886 -5.924 1.00 81.88 133 ASP A C 1
ATOM 1046 O O . ASP A 1 133 ? 1.366 9.834 -5.311 1.00 81.88 133 ASP A O 1
ATOM 1050 N N . ASN A 1 134 ? 2.675 11.456 -6.111 1.00 82.62 134 ASN A N 1
ATOM 1051 C CA . ASN A 1 134 ? 3.946 10.868 -5.672 1.00 82.62 134 ASN A CA 1
ATOM 1052 C C . ASN A 1 134 ? 4.645 11.672 -4.561 1.00 82.62 134 ASN A C 1
ATOM 1054 O O . ASN A 1 134 ? 5.842 11.497 -4.355 1.00 82.62 134 ASN A O 1
ATOM 1058 N N . GLY A 1 135 ? 3.922 12.549 -3.854 1.00 83.62 135 GLY A N 1
ATOM 1059 C CA . GLY A 1 135 ? 4.478 13.426 -2.819 1.00 83.62 135 GLY A CA 1
ATOM 1060 C C . GLY A 1 135 ? 4.374 12.909 -1.378 1.00 83.62 135 GLY A C 1
ATOM 1061 O O . GLY A 1 135 ? 5.196 13.283 -0.541 1.00 83.62 135 GLY A O 1
ATOM 1062 N N . TYR A 1 136 ? 3.404 12.042 -1.065 1.00 86.75 136 TYR A N 1
ATOM 1063 C CA . TYR A 1 136 ? 3.115 11.627 0.318 1.00 86.75 136 TYR A CA 1
ATOM 1064 C C . TYR A 1 136 ? 3.629 10.217 0.626 1.00 86.75 136 TYR A C 1
ATOM 1066 O O . TYR A 1 136 ? 3.048 9.227 0.202 1.00 86.75 136 TYR A O 1
ATOM 1074 N N . TYR A 1 137 ? 4.714 10.121 1.399 1.00 89.31 137 TYR A N 1
ATOM 1075 C CA . TYR A 1 137 ? 5.432 8.858 1.655 1.00 89.31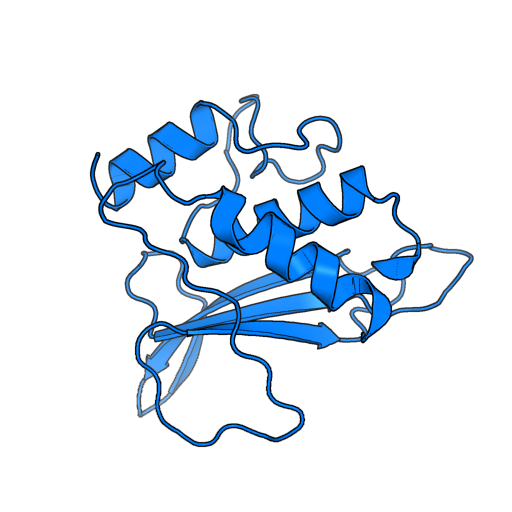 137 TYR A CA 1
ATOM 1076 C C . TYR A 1 137 ? 5.092 8.168 2.988 1.00 89.31 137 TYR A C 1
ATOM 1078 O O . TYR A 1 137 ? 5.668 7.130 3.323 1.00 89.31 137 TYR A O 1
ATOM 1086 N N . VAL A 1 138 ? 4.184 8.753 3.768 1.00 90.75 138 VAL A N 1
ATOM 1087 C CA . VAL A 1 138 ? 3.696 8.227 5.052 1.00 90.75 138 VAL A CA 1
ATOM 1088 C C . VAL A 1 138 ? 2.184 8.422 5.151 1.00 90.75 138 VAL A C 1
ATOM 1090 O O . VAL A 1 138 ? 1.636 9.271 4.450 1.00 90.75 138 VAL A O 1
ATOM 1093 N N . VAL A 1 139 ? 1.521 7.664 6.025 1.00 92.81 139 VAL A N 1
ATOM 1094 C CA . VAL A 1 139 ? 0.077 7.783 6.281 1.00 92.81 139 VAL A CA 1
ATOM 1095 C C . VAL A 1 139 ? -0.263 9.195 6.781 1.00 92.81 139 VAL A C 1
ATOM 1097 O O . VAL A 1 139 ? 0.278 9.645 7.798 1.00 92.81 139 VAL A O 1
ATOM 1100 N N . GLN A 1 140 ? -1.156 9.893 6.077 1.00 95.12 140 GLN A N 1
ATOM 1101 C CA . GLN A 1 140 ? -1.532 11.282 6.354 1.00 95.12 140 GLN A CA 1
ATOM 1102 C C . GLN A 1 140 ? -2.747 11.380 7.281 1.00 95.12 140 GLN A C 1
ATOM 1104 O O . GLN A 1 140 ? -3.415 10.395 7.584 1.00 95.12 140 GLN A O 1
ATOM 1109 N N . THR A 1 141 ? -3.063 12.594 7.733 1.00 94.19 141 THR A N 1
ATOM 1110 C CA . THR A 1 141 ? -4.228 12.847 8.595 1.00 94.19 141 THR A CA 1
ATOM 1111 C C . THR A 1 141 ? -5.542 12.421 7.940 1.00 94.19 141 THR A C 1
ATOM 1113 O O . THR A 1 141 ? -6.351 11.780 8.602 1.00 94.19 141 THR A O 1
ATOM 1116 N N . TYR A 1 142 ? -5.735 12.709 6.647 1.00 93.31 142 TYR A N 1
ATOM 1117 C CA . TYR A 1 142 ? -6.946 12.310 5.922 1.00 93.31 142 TYR A CA 1
ATOM 1118 C C . TYR A 1 142 ? -7.125 10.787 5.914 1.00 93.31 142 TYR A C 1
ATOM 1120 O O . TYR A 1 142 ? -8.200 10.275 6.219 1.00 93.31 142 TYR A O 1
ATOM 1128 N N . ASP A 1 143 ? -6.047 10.059 5.627 1.00 94.00 143 ASP A N 1
ATOM 1129 C CA . ASP A 1 143 ? -6.033 8.598 5.629 1.00 94.00 143 ASP A CA 1
ATOM 1130 C C . ASP A 1 143 ? -6.417 8.030 7.002 1.00 94.00 143 ASP A C 1
ATOM 1132 O O . ASP A 1 143 ? -7.246 7.125 7.106 1.00 94.00 143 ASP A O 1
ATOM 1136 N N . LYS A 1 144 ? -5.836 8.605 8.066 1.00 94.00 144 LYS A N 1
ATOM 1137 C CA . LYS A 1 144 ? -6.128 8.219 9.448 1.00 94.00 144 LYS A CA 1
ATOM 1138 C C . LYS A 1 144 ? -7.604 8.418 9.747 1.00 94.00 144 LYS A C 1
ATOM 1140 O O . LYS A 1 144 ? -8.249 7.466 10.157 1.00 94.00 144 LYS A O 1
ATOM 1145 N N 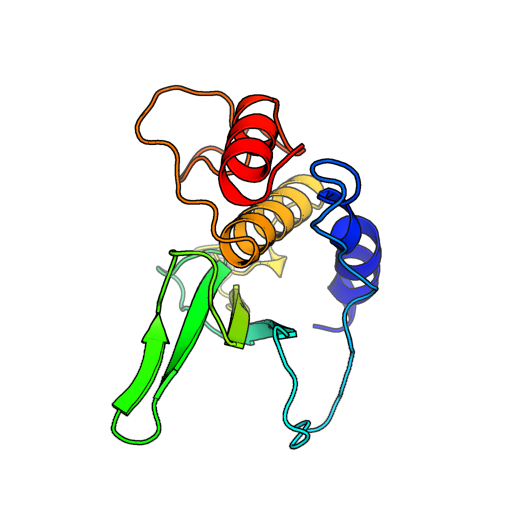. SER A 1 145 ? -8.152 9.606 9.497 1.00 92.31 145 SER A N 1
ATOM 1146 C CA . SER A 1 145 ? -9.561 9.903 9.779 1.00 92.31 145 SER A CA 1
ATOM 1147 C C . SER A 1 145 ? -10.524 8.933 9.092 1.00 92.31 145 SER A C 1
ATOM 1149 O O . SER A 1 145 ? -11.448 8.459 9.740 1.00 92.31 145 SER A O 1
ATOM 1151 N N . ASN A 1 146 ? -10.276 8.556 7.834 1.00 91.25 146 ASN A N 1
ATOM 1152 C CA . ASN A 1 146 ? -11.134 7.589 7.137 1.00 91.25 146 ASN A CA 1
ATOM 1153 C C . ASN A 1 146 ? -11.056 6.180 7.740 1.00 91.25 146 ASN A C 1
ATOM 1155 O O . ASN A 1 146 ? -12.073 5.497 7.866 1.00 91.25 146 ASN A O 1
ATOM 1159 N N . LEU A 1 147 ? -9.863 5.727 8.143 1.00 89.75 147 LEU A N 1
ATOM 1160 C CA . LEU A 1 147 ? -9.720 4.427 8.806 1.00 89.75 147 LEU A CA 1
ATOM 1161 C C . LEU A 1 147 ? -10.459 4.403 10.151 1.00 89.75 147 LEU A C 1
ATOM 1163 O O . LEU A 1 147 ? -11.128 3.425 10.490 1.00 89.75 147 LEU A O 1
ATOM 1167 N N . LYS A 1 148 ? -10.360 5.507 10.892 1.00 90.94 148 LYS A N 1
ATOM 1168 C CA . LYS A 1 148 ? -11.027 5.731 12.174 1.00 90.94 148 LYS A CA 1
ATOM 1169 C C . LYS A 1 148 ? -12.543 5.793 12.044 1.00 90.94 148 LYS A C 1
ATOM 1171 O O . LYS A 1 148 ? -13.238 5.205 12.858 1.00 90.94 148 LYS A O 1
ATOM 1176 N N . GLU A 1 149 ? -13.063 6.450 11.015 1.00 88.94 149 GLU A N 1
ATOM 1177 C CA . GLU A 1 149 ? -14.500 6.474 10.728 1.00 88.94 149 GLU A CA 1
ATOM 1178 C C . GLU A 1 149 ? -15.026 5.068 10.417 1.00 88.94 149 GLU A C 1
ATOM 1180 O O . GLU A 1 149 ? -16.073 4.663 10.918 1.00 88.94 149 GLU A O 1
ATOM 1185 N N . LYS A 1 150 ? -14.259 4.288 9.647 1.00 86.06 150 LYS A N 1
ATOM 1186 C CA . LYS A 1 150 ? -14.668 2.951 9.216 1.00 86.06 150 LYS A CA 1
ATOM 1187 C C . LYS A 1 150 ? -14.673 1.917 10.338 1.00 86.06 150 LYS A C 1
ATOM 1189 O O . LYS A 1 150 ? -15.621 1.147 10.464 1.00 86.06 150 LYS A O 1
ATOM 1194 N N . TYR A 1 151 ? -13.601 1.855 11.120 1.00 85.62 151 TYR A N 1
ATOM 1195 C CA . TYR A 1 151 ? -13.437 0.816 12.140 1.00 85.62 151 TYR A CA 1
ATOM 1196 C C . TYR A 1 151 ? -13.726 1.334 13.553 1.00 85.62 151 TYR A C 1
ATOM 1198 O O . TYR A 1 151 ? -14.109 0.564 14.437 1.00 85.62 151 TYR A O 1
ATOM 1206 N N . GLY A 1 152 ? -13.617 2.640 13.773 1.00 81.69 152 GLY A N 1
ATOM 1207 C CA . GLY A 1 152 ? -13.615 3.307 15.072 1.00 81.69 152 GLY A CA 1
ATOM 1208 C C . GLY A 1 152 ? -12.205 3.742 15.484 1.00 81.69 152 GLY A C 1
ATOM 1209 O O . GLY A 1 152 ? -11.215 3.149 15.054 1.00 81.69 152 GLY A O 1
ATOM 1210 N N . ASN A 1 153 ? -12.144 4.718 16.390 1.00 63.53 153 ASN A N 1
ATOM 1211 C CA . ASN A 1 153 ? -10.954 5.302 17.029 1.00 63.53 153 ASN A CA 1
ATOM 1212 C C . ASN A 1 153 ? -10.033 6.119 16.159 1.00 63.53 153 ASN A C 1
ATOM 1214 O O . ASN A 1 153 ? -8.885 5.673 15.968 1.00 63.53 153 ASN A O 1
#

Radius of gyration: 15.4 Å; chains: 1; bounding box: 37×42×39 Å

Sequence (153 aa):
MSSNLSSFQSWYTGWNGVSSKVGLEKPYESSFLDQTPHIARINIMGKNLGATGSWAEACNYKYSVIWGYSCDWNGSWKDSIIEFNTNTDSKTKKGYSFHSANLKKKIFLHELGHSLGLKHPDTTSSAIMKQGDNGYYVVQTYDKSNLKEKYGN

Foldseek 3Di:
DVVCQVVLQVLQCLCPPLFVQDDGDGADDDPDPDPDQAFLHEAEEEDAQDLPGAQKDKFFWAQDPVPGTDGDLLQRGGYMYIYGHCDPPPVSLSGLVSDDSLQNQLSSVLNSLSSNSDAADPDPDDASVHPPDRPHSGGDPVSSVVSCVRRND

Organism: Paenibacillus barcinonensis (NCBI:txid198119)

Secondary structure (DSSP, 8-state):
-GGGHHHHHHHHGGGTTSSTT---PPPP--SS---S--SSEEEEEEE---SSS-SEEEEEEEEETTTEEEE--SS--SEEEEEEE----TTT--SGGGS-HHHHHHHHHHHHHHHTTPPPPSSS---TT-TT--S--S--HHHHHHHHHHH--